Protein AF-A0AAV4JGJ9-F1 (afdb_monomer_lite)

Radius of gyration: 32.5 Å; chains: 1; bounding box: 75×39×85 Å

Secondary structure (DSSP, 8-state):
---------HHHHHHHHHHTSPPP---HHHHHHHHHHHHHHHHHHHHHHHHHS--HHHHHHHHHHHHHHHHS--S-------HHHHHHHHHHHHHHHHHH-SS--HHHHHHHHHHHHHHHHHHHHHHHHHHHHHHHHHHHHT--HHHHHHHHHTS-----B-TTSPBP---

Structure (mmCIF, N/CA/C/O backbone):
data_AF-A0AAV4JGJ9-F1
#
_entry.id   AF-A0AAV4JGJ9-F1
#
loop_
_atom_site.group_PDB
_atom_site.id
_atom_site.type_symbol
_atom_site.label_atom_id
_atom_site.label_alt_id
_atom_site.label_comp_id
_atom_site.label_asym_id
_atom_site.label_entity_id
_atom_site.label_seq_id
_atom_site.pdbx_PDB_ins_code
_atom_site.Cartn_x
_atom_site.Cartn_y
_atom_site.Cartn_z
_atom_site.occupancy
_atom_site.B_iso_or_equiv
_atom_site.auth_seq_id
_atom_site.auth_comp_id
_atom_site.auth_asym_id
_atom_site.auth_atom_id
_atom_site.pdbx_PDB_model_num
ATOM 1 N N . MET A 1 1 ? -49.031 22.175 -11.579 1.00 48.69 1 MET A N 1
ATOM 2 C CA . MET A 1 1 ? -49.002 21.897 -10.124 1.00 48.69 1 MET A CA 1
ATOM 3 C C . MET A 1 1 ? -47.625 22.291 -9.589 1.00 48.69 1 MET A C 1
ATOM 5 O O . MET A 1 1 ? -46.666 21.569 -9.826 1.00 48.69 1 MET A O 1
ATOM 9 N N . VAL A 1 2 ? -47.484 23.475 -8.984 1.00 47.94 2 VAL A N 1
ATOM 10 C CA . VAL A 1 2 ? -46.179 23.990 -8.521 1.00 47.94 2 VAL A CA 1
ATOM 11 C C . VAL A 1 2 ? -45.958 23.535 -7.079 1.00 47.94 2 VAL A C 1
ATOM 13 O O . VAL A 1 2 ? -46.751 23.863 -6.201 1.00 47.94 2 VAL A O 1
ATOM 16 N N . ARG A 1 3 ? -44.911 22.740 -6.832 1.00 60.06 3 ARG A N 1
ATOM 17 C CA . ARG A 1 3 ? -44.530 22.314 -5.477 1.00 60.06 3 ARG A CA 1
ATOM 18 C C . ARG A 1 3 ? -43.659 23.399 -4.847 1.00 60.06 3 ARG A C 1
ATOM 20 O O . ARG A 1 3 ? -42.536 23.608 -5.293 1.00 60.06 3 ARG A O 1
ATOM 27 N N . SER A 1 4 ? -44.162 24.073 -3.817 1.00 63.59 4 SER A N 1
ATOM 28 C CA . SER A 1 4 ? -43.355 24.977 -2.997 1.00 63.59 4 SER A CA 1
ATOM 29 C C . SER A 1 4 ? -42.555 24.180 -1.962 1.00 63.59 4 SER A C 1
ATOM 31 O O . SER A 1 4 ? -43.072 23.282 -1.295 1.00 63.59 4 SER A O 1
ATOM 33 N N . THR A 1 5 ? -41.266 24.490 -1.826 1.00 70.00 5 THR A N 1
ATOM 34 C CA . THR A 1 5 ? -40.404 23.908 -0.791 1.00 70.00 5 THR A CA 1
ATOM 35 C C . THR A 1 5 ? -40.350 24.839 0.413 1.00 70.00 5 THR A C 1
ATOM 37 O O . THR A 1 5 ? -39.816 25.944 0.332 1.00 70.00 5 THR A O 1
ATOM 40 N N . VAL A 1 6 ? -40.887 24.389 1.546 1.00 73.50 6 VAL A N 1
ATOM 41 C CA . VAL A 1 6 ? -40.827 25.128 2.813 1.00 73.50 6 VAL A CA 1
ATOM 42 C C . VAL A 1 6 ? -39.463 24.905 3.471 1.00 73.50 6 VAL A C 1
ATOM 44 O O . VAL A 1 6 ? -39.157 23.807 3.939 1.00 73.50 6 VAL A O 1
ATOM 47 N N . CYS A 1 7 ? -38.647 25.955 3.562 1.00 73.31 7 CYS A N 1
ATOM 48 C CA . CYS A 1 7 ? -37.401 25.925 4.327 1.00 73.31 7 CYS A CA 1
ATOM 49 C C . CYS A 1 7 ? -37.679 26.189 5.813 1.00 73.31 7 CYS A C 1
ATOM 51 O O . CYS A 1 7 ? -37.837 27.327 6.249 1.00 73.31 7 CYS A O 1
ATOM 53 N N . ILE A 1 8 ? -37.721 25.125 6.618 1.00 78.19 8 ILE A N 1
ATOM 54 C CA . ILE A 1 8 ? -37.883 25.241 8.072 1.00 78.19 8 ILE A CA 1
ATOM 55 C C . ILE A 1 8 ? -36.515 25.437 8.733 1.00 78.19 8 ILE A C 1
ATOM 57 O O . ILE A 1 8 ? -35.632 24.580 8.643 1.00 78.19 8 ILE A O 1
ATOM 61 N N . ASN A 1 9 ? -36.358 26.525 9.492 1.00 82.25 9 ASN A N 1
ATOM 62 C CA . ASN A 1 9 ? -35.160 26.764 10.293 1.00 82.25 9 ASN A CA 1
ATOM 63 C C . ASN A 1 9 ? -35.115 25.824 11.516 1.00 82.25 9 ASN A C 1
ATOM 65 O O . ASN A 1 9 ? -35.689 26.088 12.581 1.00 82.25 9 ASN A O 1
ATOM 69 N N . LYS A 1 10 ? -34.402 24.703 11.357 1.00 83.88 10 LYS A N 1
ATOM 70 C CA . LYS A 1 10 ? -34.279 23.635 12.364 1.00 83.88 10 LYS A CA 1
ATOM 71 C C . LYS A 1 10 ? -33.709 24.132 13.703 1.00 83.88 10 LYS A C 1
ATOM 73 O O . LYS A 1 10 ? -34.122 23.637 14.753 1.00 83.88 10 LYS A O 1
ATOM 78 N N . LYS A 1 11 ? -32.808 25.126 13.692 1.00 83.12 11 LYS A N 1
ATOM 79 C CA . LYS A 1 11 ? -32.186 25.691 14.907 1.00 83.12 11 LYS A CA 1
ATOM 80 C C . LYS A 1 11 ? -33.222 26.408 15.776 1.00 83.12 11 LYS A C 1
ATOM 82 O O . LYS A 1 11 ? -33.319 26.145 16.975 1.00 83.12 11 LYS A O 1
ATOM 87 N N . LEU A 1 12 ? -34.057 27.236 15.151 1.00 81.75 12 LEU A N 1
ATOM 88 C CA . LEU A 1 12 ? -35.151 27.961 15.806 1.00 81.75 12 LEU A CA 1
ATOM 89 C C . LEU A 1 12 ? -36.202 27.009 16.390 1.00 81.75 12 LEU A C 1
ATOM 91 O O . LEU A 1 12 ? -36.637 27.182 17.529 1.00 81.75 12 LEU A O 1
ATOM 95 N N . MET A 1 13 ? -36.551 25.949 15.656 1.00 79.06 13 MET A N 1
ATOM 96 C CA . MET A 1 13 ? -37.473 24.916 16.142 1.00 79.06 13 MET A CA 1
ATOM 97 C C . MET A 1 13 ? -36.929 24.174 17.369 1.00 79.06 13 MET A C 1
ATOM 99 O O . MET A 1 13 ? -37.680 23.885 18.302 1.00 79.06 13 MET A O 1
ATOM 103 N N . ARG A 1 14 ? -35.621 23.902 17.410 1.00 78.81 14 ARG A N 1
ATOM 104 C CA . ARG A 1 14 ? -34.973 23.227 18.544 1.00 78.81 14 ARG A CA 1
ATOM 105 C C . ARG A 1 14 ? -34.959 24.106 19.799 1.00 78.81 14 ARG A C 1
ATOM 107 O O . ARG A 1 14 ? -35.308 23.621 20.870 1.00 78.81 14 ARG A O 1
ATOM 114 N N . LEU A 1 15 ? -34.658 25.399 19.663 1.00 79.56 15 LEU A N 1
ATOM 115 C CA . LEU A 1 15 ? -34.701 26.357 20.777 1.00 79.56 15 LEU A CA 1
ATOM 116 C C . LEU A 1 15 ? -36.121 26.545 21.326 1.00 79.56 15 LEU A C 1
ATOM 118 O O . LEU A 1 15 ? -36.315 26.519 22.541 1.00 79.56 15 LEU A O 1
ATOM 122 N N . LYS A 1 16 ? -37.129 26.651 20.446 1.00 78.56 16 LYS A N 1
ATOM 123 C CA . LYS A 1 16 ? -38.543 26.698 20.860 1.00 78.56 16 LYS A CA 1
ATOM 124 C C . LYS A 1 16 ? -38.956 25.429 21.614 1.00 78.56 16 LYS A C 1
ATOM 126 O O . LYS A 1 16 ? -39.701 25.523 22.583 1.00 78.56 16 LYS A O 1
ATOM 131 N N . ARG A 1 17 ? -38.456 24.251 21.217 1.00 74.62 17 ARG A N 1
ATOM 132 C CA . ARG A 1 17 ? -38.703 22.990 21.943 1.00 74.62 17 ARG A CA 1
ATOM 133 C C . ARG A 1 17 ? -38.044 22.962 23.320 1.00 74.62 17 ARG A C 1
ATOM 135 O O . ARG A 1 17 ? -38.671 22.474 24.248 1.00 74.62 17 ARG A O 1
ATOM 142 N N . ILE A 1 18 ? -36.823 23.476 23.461 1.00 73.00 18 ILE A N 1
ATOM 143 C CA . ILE A 1 18 ? -36.119 23.518 24.753 1.00 73.00 18 ILE A CA 1
ATOM 144 C C . ILE A 1 18 ? -36.843 24.460 25.723 1.00 73.00 18 ILE A C 1
ATOM 146 O O . ILE A 1 18 ? -37.130 24.053 26.841 1.00 73.00 18 ILE A O 1
ATOM 150 N N . LYS A 1 19 ? -37.232 25.663 25.275 1.00 67.94 19 LYS A N 1
ATOM 151 C CA . LYS A 1 19 ? -37.962 26.636 26.112 1.00 67.94 19 LYS A CA 1
ATOM 152 C C . LYS A 1 19 ? -39.364 26.171 26.529 1.00 67.94 19 LYS A C 1
ATOM 154 O O . LYS A 1 19 ? -39.846 26.579 27.574 1.00 67.94 19 LYS A O 1
ATOM 159 N N . LYS A 1 20 ? -40.026 25.337 25.717 1.00 67.81 20 LYS A N 1
ATOM 160 C CA . LYS A 1 20 ? -41.353 24.768 26.027 1.00 67.81 20 LYS A CA 1
ATOM 161 C C . LYS A 1 20 ? -41.304 23.546 26.950 1.00 67.81 20 LYS A C 1
ATOM 163 O O . LYS A 1 20 ? -42.356 23.089 27.391 1.00 67.81 20 LYS A O 1
ATOM 168 N N . ARG A 1 21 ? -40.127 22.970 27.211 1.00 67.19 21 ARG A N 1
ATOM 169 C CA . ARG A 1 21 ? -40.008 21.854 28.155 1.00 67.19 21 ARG A CA 1
ATOM 170 C C . ARG A 1 21 ? -40.044 22.408 29.574 1.00 67.19 21 ARG A C 1
ATOM 172 O O . ARG A 1 21 ? -39.357 23.378 29.876 1.00 67.19 21 ARG A O 1
ATOM 179 N N . LYS A 1 22 ? -40.844 21.777 30.438 1.00 69.25 22 LYS A N 1
ATOM 180 C CA . LYS A 1 22 ? -40.798 22.023 31.885 1.00 69.25 22 LYS A CA 1
ATOM 181 C C . LYS A 1 22 ? -39.357 21.796 32.373 1.00 69.25 22 LYS A C 1
ATOM 183 O O . LYS A 1 22 ? -38.691 20.916 31.813 1.00 69.25 22 LYS A O 1
ATOM 188 N N . PRO A 1 23 ? -38.871 22.559 33.370 1.00 70.56 23 PRO A N 1
ATOM 189 C CA . PRO A 1 23 ? -37.553 22.312 33.940 1.00 70.56 23 PRO A CA 1
ATOM 190 C C . PRO A 1 23 ? -37.466 20.842 34.354 1.00 70.56 23 PRO A C 1
ATOM 192 O O . PRO A 1 23 ? -38.400 20.297 34.950 1.00 70.56 23 PRO A O 1
ATOM 195 N N . LEU A 1 24 ? -36.374 20.187 33.957 1.00 68.88 24 LEU A N 1
ATOM 196 C CA . LEU A 1 24 ? -36.095 18.814 34.359 1.00 68.88 24 LEU A CA 1
ATOM 197 C C . LEU A 1 24 ? -36.073 18.791 35.888 1.00 68.88 24 LEU A C 1
ATOM 199 O O . LEU A 1 24 ? -35.295 19.516 36.503 1.00 68.88 24 LEU A O 1
ATOM 203 N N . LYS A 1 25 ? -36.952 17.992 36.498 1.00 73.06 25 LYS A N 1
ATOM 204 C CA . LYS A 1 25 ? -36.875 17.710 37.930 1.00 73.06 25 LYS A CA 1
ATOM 205 C C . LYS A 1 25 ? -35.656 16.818 38.130 1.00 73.06 25 LYS A C 1
ATOM 207 O O . LYS A 1 25 ? -35.716 15.624 37.855 1.00 73.06 25 LYS A O 1
ATOM 212 N N . ILE A 1 26 ? -34.541 17.433 38.501 1.00 71.69 26 ILE A N 1
ATOM 213 C CA . ILE A 1 26 ? -33.310 16.724 38.832 1.00 71.69 26 ILE A CA 1
ATOM 214 C C . ILE A 1 26 ? -33.433 16.292 40.291 1.00 71.69 26 ILE A C 1
ATOM 216 O O . ILE A 1 26 ? -33.700 17.117 41.162 1.00 71.69 26 ILE A O 1
ATOM 220 N N . ASP A 1 27 ? -33.268 14.999 40.548 1.00 84.19 27 ASP A N 1
ATOM 221 C CA . ASP A 1 27 ? -33.184 14.472 41.906 1.00 84.19 27 ASP A CA 1
ATOM 222 C C . ASP A 1 27 ? -31.801 14.809 42.484 1.00 84.19 27 ASP A C 1
ATOM 224 O O . ASP A 1 27 ? -30.777 14.302 42.014 1.00 84.19 27 ASP A O 1
ATOM 228 N N . ALA A 1 28 ? -31.767 15.687 43.490 1.00 84.50 28 ALA A N 1
ATOM 229 C CA . ALA A 1 28 ? -30.533 16.148 44.123 1.00 84.50 28 ALA A CA 1
ATOM 230 C C . ALA A 1 28 ? -29.707 14.983 44.693 1.00 84.50 28 ALA A C 1
ATOM 232 O O . ALA A 1 28 ? -28.485 14.975 44.565 1.00 84.50 28 ALA A O 1
ATOM 233 N N . ARG A 1 29 ? -30.369 13.940 45.213 1.00 86.38 29 ARG A N 1
ATOM 234 C CA . ARG A 1 29 ? -29.689 12.767 45.785 1.00 86.38 29 ARG A CA 1
ATOM 235 C C . ARG A 1 29 ? -28.984 11.936 44.719 1.00 86.38 29 ARG A C 1
ATOM 237 O O . ARG A 1 29 ? -27.928 11.361 44.968 1.00 86.38 29 ARG A O 1
ATOM 244 N N . GLN A 1 30 ? -29.569 11.838 43.526 1.00 85.81 30 GLN A N 1
ATOM 245 C CA . GLN A 1 30 ? -28.918 11.165 42.400 1.00 85.81 30 GLN A CA 1
ATOM 246 C C . GLN A 1 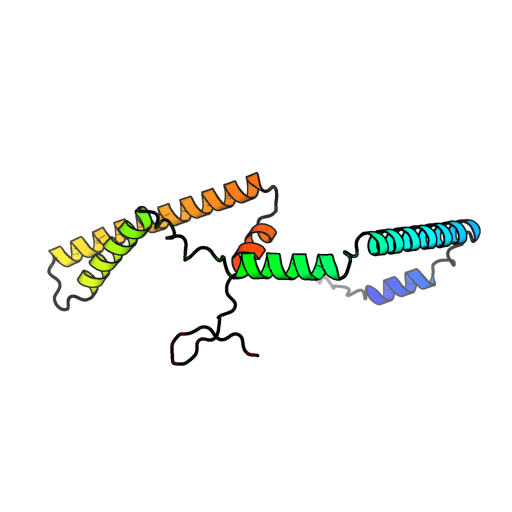30 ? -27.739 11.986 41.886 1.00 85.81 30 GLN A C 1
ATOM 248 O O . GLN A 1 30 ? -26.696 11.416 41.575 1.00 85.81 30 GLN A O 1
ATOM 253 N N . LEU A 1 31 ? -27.879 13.313 41.848 1.00 86.25 31 LEU A N 1
ATOM 254 C CA . LEU A 1 31 ? -26.800 14.206 41.443 1.00 86.25 31 LEU A CA 1
ATOM 255 C C . LEU A 1 31 ? -25.594 14.096 42.388 1.00 86.25 31 LEU A C 1
ATOM 257 O O . LEU A 1 31 ? -24.479 13.932 41.906 1.00 86.25 31 LEU A O 1
ATOM 261 N N . GLU A 1 32 ? -25.817 14.083 43.704 1.00 90.44 32 GLU A N 1
ATOM 262 C CA . GLU A 1 32 ? -24.768 13.884 44.720 1.00 90.44 32 GLU A CA 1
ATOM 263 C C . GLU A 1 32 ? -24.057 12.529 44.588 1.00 90.44 32 GLU A C 1
ATOM 265 O O . GLU A 1 32 ? -22.835 12.436 44.696 1.00 90.44 32 GLU A O 1
ATOM 270 N N . LYS A 1 33 ? -24.798 11.456 44.286 1.00 90.88 33 LYS A N 1
ATOM 271 C CA . LYS A 1 33 ? -24.189 10.143 44.012 1.00 90.88 33 LYS A CA 1
ATOM 272 C C . LYS A 1 33 ? -23.308 10.182 42.763 1.00 90.88 33 LYS A C 1
ATOM 274 O O . LYS A 1 33 ? -22.219 9.605 42.750 1.00 90.88 33 LYS A O 1
ATOM 279 N N . VAL A 1 34 ? -23.758 10.860 41.708 1.00 88.94 34 VAL A N 1
ATOM 280 C CA . VAL A 1 34 ? -22.991 10.995 40.462 1.00 88.94 34 VAL A CA 1
ATOM 281 C C . VAL A 1 34 ? -21.736 11.848 40.674 1.00 88.94 34 VAL A C 1
ATOM 283 O O . VAL A 1 34 ? -20.669 11.479 40.190 1.00 88.94 34 VAL A O 1
ATOM 286 N N . THR A 1 35 ? -21.809 12.941 41.436 1.00 89.00 35 THR A N 1
ATOM 287 C CA . THR A 1 35 ? -20.626 13.761 41.740 1.00 89.00 35 THR A CA 1
ATOM 288 C C . THR A 1 35 ? -19.621 13.006 42.609 1.00 89.00 35 THR A C 1
ATOM 290 O O . THR A 1 35 ? -18.430 13.022 42.302 1.00 89.00 35 THR A O 1
ATOM 293 N N . HIS A 1 36 ? -20.083 12.274 43.626 1.00 92.69 36 HIS A N 1
ATOM 294 C CA . HIS A 1 36 ? -19.216 11.464 44.483 1.00 92.69 36 HIS A CA 1
ATOM 295 C C . HIS A 1 36 ? -18.520 10.342 43.699 1.00 92.69 36 HIS A C 1
ATOM 297 O O . HIS A 1 36 ? -17.303 10.177 43.769 1.00 92.69 36 HIS A O 1
ATOM 303 N N . THR A 1 37 ? -19.269 9.582 42.893 1.00 90.88 37 THR A N 1
ATOM 304 C CA . THR A 1 37 ? -18.685 8.526 42.043 1.00 90.88 37 THR A CA 1
ATOM 305 C C . THR A 1 37 ? -17.680 9.090 41.039 1.00 90.88 37 THR A C 1
ATOM 307 O O . THR A 1 37 ? -16.640 8.477 40.800 1.00 90.88 37 THR A O 1
ATOM 310 N N . PHE A 1 38 ? -17.939 10.277 40.489 1.00 93.06 38 PHE A N 1
ATOM 311 C CA . PHE A 1 38 ? -16.998 10.971 39.617 1.00 93.06 38 PHE A CA 1
ATOM 312 C C . PHE A 1 38 ? -15.698 11.355 40.342 1.00 93.06 38 PHE A C 1
ATOM 314 O O . PHE A 1 38 ? -14.616 11.093 39.817 1.00 93.06 38 PHE A O 1
ATOM 321 N N . GLN A 1 39 ? -15.786 11.907 41.556 1.00 92.50 39 GLN A N 1
ATOM 322 C CA . GLN A 1 39 ? -14.617 12.261 42.372 1.00 92.50 39 GLN A CA 1
ATOM 323 C C . GLN A 1 39 ? -13.765 11.037 42.728 1.00 92.50 39 GLN A C 1
ATOM 325 O O . GLN A 1 39 ? -12.552 11.060 42.526 1.00 92.50 39 GLN A O 1
ATOM 330 N N . VAL A 1 40 ? -14.397 9.940 43.158 1.00 92.56 40 VAL A N 1
ATOM 331 C CA . VAL A 1 40 ? -13.702 8.677 43.460 1.00 92.56 40 VAL A CA 1
ATOM 332 C C . VAL A 1 40 ? -13.004 8.121 42.216 1.00 92.56 40 VAL A C 1
ATOM 334 O O . VAL A 1 40 ? -11.857 7.685 42.280 1.00 92.56 40 VAL A O 1
ATOM 337 N N . ASN A 1 41 ? -13.668 8.156 41.058 1.00 89.50 41 ASN A N 1
ATOM 338 C CA . ASN A 1 41 ? -13.075 7.687 39.806 1.00 89.50 41 ASN A CA 1
ATOM 339 C C . ASN A 1 41 ? -11.894 8.556 39.355 1.00 89.50 41 ASN A C 1
ATOM 341 O O . ASN A 1 41 ? -10.931 8.027 38.802 1.00 89.50 41 ASN A O 1
ATOM 345 N N . LEU A 1 42 ? -11.950 9.870 39.582 1.00 89.31 42 LEU A N 1
ATOM 346 C CA . LEU A 1 42 ? -10.824 10.761 39.315 1.00 89.31 42 LEU A CA 1
ATOM 347 C C . LEU A 1 42 ? -9.638 10.459 40.231 1.00 89.31 42 LEU A C 1
ATOM 349 O O . LEU A 1 42 ? -8.529 10.306 39.728 1.00 89.31 42 LEU A O 1
ATOM 353 N N . GLN A 1 43 ? -9.863 10.317 41.540 1.00 88.44 43 GLN A N 1
ATOM 354 C CA . GLN A 1 43 ? -8.804 9.986 42.501 1.00 88.44 43 GLN A CA 1
ATOM 355 C C . GLN A 1 43 ? -8.100 8.678 42.136 1.00 88.44 43 GLN A C 1
ATOM 357 O O . GLN A 1 43 ? -6.882 8.672 41.991 1.00 88.44 43 GLN A O 1
ATOM 362 N N . LYS A 1 44 ? -8.859 7.614 41.845 1.00 84.25 44 LYS A N 1
ATOM 363 C CA . LYS A 1 44 ? -8.294 6.325 41.407 1.00 84.25 44 LYS A CA 1
ATOM 364 C C . LYS A 1 44 ? -7.445 6.439 40.141 1.00 84.25 44 LYS A C 1
ATOM 366 O O . LYS A 1 44 ? -6.437 5.755 40.013 1.00 84.25 44 LYS A O 1
ATOM 371 N N . ARG A 1 45 ? -7.837 7.300 39.194 1.00 81.44 45 ARG A N 1
ATOM 372 C CA . ARG A 1 45 ? -7.040 7.552 37.982 1.00 81.44 45 ARG A CA 1
ATOM 373 C C . ARG A 1 45 ? -5.738 8.274 38.312 1.00 81.44 45 ARG A C 1
ATOM 375 O O . ARG A 1 45 ? -4.700 7.880 37.800 1.00 81.44 45 ARG A O 1
ATOM 382 N N . PHE A 1 46 ? -5.776 9.295 39.165 1.00 82.12 46 PHE A N 1
ATOM 383 C CA . PHE A 1 46 ? -4.562 9.999 39.588 1.00 82.12 46 PHE A CA 1
ATOM 384 C C . PHE A 1 46 ? -3.622 9.114 40.412 1.00 82.12 46 PHE A C 1
ATOM 386 O O . PHE A 1 46 ? -2.411 9.212 40.247 1.00 82.12 46 PHE A O 1
ATOM 393 N N . GLU A 1 47 ? -4.153 8.219 41.243 1.00 79.56 47 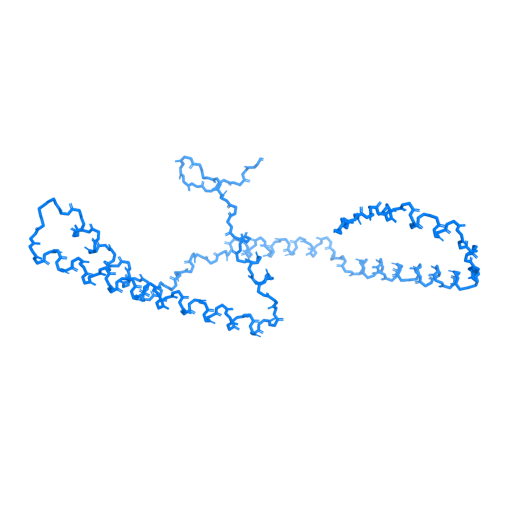GLU A N 1
ATOM 394 C CA . GLU A 1 47 ? -3.361 7.213 41.960 1.00 79.56 47 GLU A CA 1
ATOM 395 C C . GLU A 1 47 ? -2.707 6.212 41.005 1.00 79.56 47 GLU A C 1
ATOM 397 O O . GLU A 1 47 ? -1.519 5.927 41.147 1.00 79.56 47 GLU A O 1
ATOM 402 N N . ALA A 1 48 ? -3.437 5.735 39.991 1.00 75.81 48 ALA A N 1
ATOM 403 C CA . ALA A 1 48 ? -2.865 4.889 38.945 1.00 75.81 48 ALA A CA 1
ATOM 404 C C . ALA A 1 48 ? -1.718 5.606 38.217 1.00 75.81 48 ALA A C 1
ATOM 406 O O . ALA A 1 48 ? -0.626 5.056 38.119 1.00 75.81 48 ALA A O 1
ATOM 407 N N . PHE A 1 49 ? -1.909 6.870 37.824 1.00 70.69 49 PHE A N 1
ATOM 408 C CA . PHE A 1 49 ? -0.838 7.665 37.220 1.00 70.69 49 PHE A CA 1
ATOM 409 C C . PHE A 1 49 ? 0.345 7.881 38.166 1.00 70.69 49 PHE A C 1
ATOM 411 O O . PHE A 1 49 ? 1.485 7.866 37.720 1.00 70.69 49 PHE A O 1
ATOM 418 N N . ARG A 1 50 ? 0.111 8.048 39.472 1.00 69.19 50 ARG A N 1
ATOM 419 C CA . ARG A 1 50 ? 1.188 8.201 40.459 1.00 69.19 50 ARG A CA 1
ATOM 420 C C . ARG A 1 50 ? 2.039 6.936 40.596 1.00 69.19 50 ARG A C 1
ATOM 422 O O . ARG A 1 50 ? 3.242 7.053 40.796 1.00 69.19 50 ARG A O 1
ATOM 429 N N . ASN A 1 51 ? 1.424 5.763 40.469 1.00 65.38 51 ASN A N 1
ATOM 430 C CA . ASN A 1 51 ? 2.109 4.472 40.537 1.00 65.38 51 ASN A CA 1
ATOM 431 C C . ASN A 1 51 ? 2.743 4.062 39.195 1.00 65.38 51 ASN A C 1
ATOM 433 O O . ASN A 1 51 ? 3.693 3.286 39.184 1.00 65.38 51 ASN A O 1
ATOM 437 N N . GLU A 1 52 ? 2.228 4.574 38.075 1.00 62.81 52 GLU A N 1
ATOM 438 C CA . GLU A 1 52 ? 2.742 4.317 36.724 1.00 62.81 52 GLU A CA 1
ATOM 439 C C . GLU A 1 52 ? 3.858 5.276 36.291 1.00 62.81 52 GLU A C 1
ATOM 441 O O . GLU A 1 52 ? 4.513 4.999 35.288 1.00 62.81 52 GLU A O 1
ATOM 446 N N . ILE A 1 53 ? 4.105 6.382 37.010 1.00 62.00 53 ILE A N 1
ATOM 447 C CA . ILE A 1 53 ? 5.274 7.231 36.745 1.00 62.00 53 ILE A CA 1
ATOM 448 C C . ILE A 1 53 ? 6.524 6.434 37.139 1.00 62.00 53 ILE A C 1
ATOM 450 O O . ILE A 1 53 ? 6.742 6.191 38.330 1.00 62.00 53 ILE A O 1
ATOM 454 N N . PRO A 1 54 ? 7.366 6.024 36.174 1.00 60.12 54 PRO A N 1
ATOM 455 C CA . PRO A 1 54 ? 8.629 5.387 36.497 1.00 60.12 54 PRO A CA 1
ATOM 456 C C . PRO A 1 54 ? 9.475 6.394 37.287 1.00 60.12 54 PRO A C 1
ATOM 458 O O . PRO A 1 54 ? 9.444 7.589 36.983 1.00 60.12 54 PRO A O 1
ATOM 461 N N . SER A 1 55 ? 10.241 5.930 38.282 1.00 64.50 55 SER A N 1
ATOM 462 C CA . SER A 1 55 ? 11.275 6.759 38.924 1.00 64.50 55 SER A CA 1
ATOM 463 C C . SER A 1 55 ? 12.111 7.479 37.853 1.00 64.50 55 SER A C 1
ATOM 465 O O . SER A 1 55 ? 12.289 6.952 36.754 1.00 64.50 55 SER A O 1
ATOM 467 N N . ILE A 1 56 ? 12.642 8.668 38.150 1.00 62.44 56 ILE A N 1
ATOM 468 C CA . ILE A 1 56 ? 13.486 9.441 37.214 1.00 62.44 56 ILE A CA 1
ATOM 469 C C . ILE A 1 56 ? 14.644 8.577 36.672 1.00 62.44 56 ILE A C 1
ATOM 471 O O . ILE A 1 56 ? 15.016 8.691 35.506 1.00 62.44 56 ILE A O 1
ATOM 475 N N . GLU A 1 57 ? 15.143 7.646 37.485 1.00 59.78 57 GLU A N 1
ATOM 476 C CA . GLU A 1 57 ? 16.144 6.641 37.108 1.00 59.78 57 GLU A CA 1
ATOM 477 C C . GLU A 1 57 ? 15.631 5.680 36.018 1.00 59.78 57 GLU A C 1
ATOM 479 O O . GLU A 1 57 ? 16.295 5.481 35.004 1.00 59.78 57 GLU A O 1
ATOM 484 N N . ASN A 1 58 ? 14.392 5.192 36.140 1.00 67.31 58 ASN A N 1
ATOM 485 C CA . ASN A 1 58 ? 13.752 4.339 35.135 1.00 67.31 58 ASN A CA 1
ATOM 486 C C . ASN A 1 58 ? 13.472 5.096 33.827 1.00 67.31 58 ASN A C 1
ATOM 488 O O . ASN A 1 58 ? 13.502 4.498 32.755 1.00 67.31 58 ASN A O 1
ATOM 492 N N . LEU A 1 59 ? 13.188 6.402 33.888 1.00 68.44 59 LEU A N 1
ATOM 493 C CA . LEU A 1 59 ? 13.005 7.224 32.687 1.00 68.44 59 LEU A CA 1
ATOM 494 C C . LEU A 1 59 ? 14.316 7.381 31.916 1.00 68.44 59 LEU A C 1
ATOM 496 O O . LEU A 1 59 ? 14.307 7.251 30.694 1.00 68.44 59 LEU A O 1
ATOM 500 N N . ASN A 1 60 ? 15.434 7.595 32.612 1.00 71.50 60 ASN A N 1
ATOM 501 C CA . ASN A 1 60 ? 16.751 7.630 31.980 1.00 71.50 60 ASN A CA 1
ATOM 502 C C . ASN A 1 60 ? 17.092 6.284 31.332 1.00 71.50 60 ASN A C 1
ATOM 504 O O . ASN A 1 60 ? 17.546 6.275 30.193 1.00 71.50 60 ASN A O 1
ATOM 508 N N . ASP A 1 61 ? 16.786 5.162 31.985 1.00 75.06 61 ASP A N 1
ATOM 509 C CA . ASP A 1 61 ? 16.991 3.822 31.419 1.00 75.06 61 ASP A CA 1
ATOM 510 C C . ASP A 1 61 ? 16.092 3.530 30.210 1.00 75.06 61 ASP A C 1
ATOM 512 O O . ASP A 1 61 ? 16.508 2.882 29.249 1.00 75.06 61 ASP A O 1
ATOM 516 N N . ILE A 1 62 ? 14.852 4.021 30.218 1.00 74.44 62 ILE A N 1
ATOM 517 C CA . ILE A 1 62 ? 13.949 3.919 29.065 1.00 74.44 62 ILE A CA 1
ATOM 518 C C . ILE A 1 62 ? 14.468 4.782 27.913 1.00 74.44 62 ILE A C 1
ATOM 520 O O . ILE A 1 62 ? 14.443 4.341 26.763 1.00 74.44 62 ILE A O 1
ATOM 524 N N . ILE A 1 63 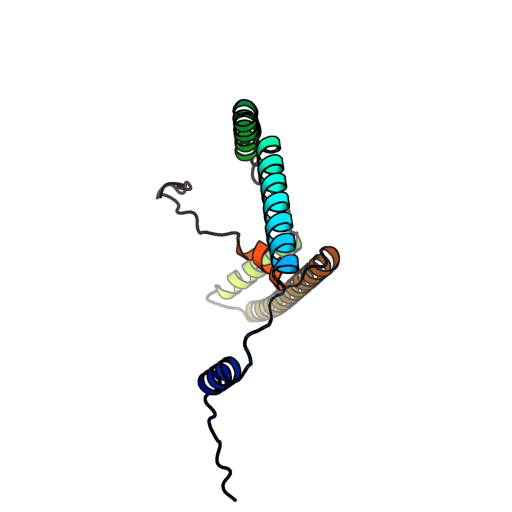? 14.949 5.993 28.197 1.00 77.75 63 ILE A N 1
ATOM 525 C CA . ILE A 1 63 ? 15.497 6.906 27.190 1.00 77.75 63 ILE A CA 1
ATOM 526 C C . ILE A 1 63 ? 16.790 6.340 26.602 1.00 77.75 63 ILE A C 1
ATOM 528 O O . ILE A 1 63 ? 16.943 6.363 25.384 1.00 77.75 63 ILE A O 1
ATOM 532 N N . THR A 1 64 ? 17.692 5.793 27.420 1.00 77.88 64 THR A N 1
ATOM 533 C CA . THR A 1 64 ? 18.941 5.184 26.943 1.00 77.88 64 THR A CA 1
ATOM 534 C C . THR A 1 64 ? 18.667 3.922 26.138 1.00 77.88 64 THR A C 1
ATOM 536 O O . THR A 1 64 ? 19.189 3.812 25.034 1.00 77.88 64 THR A O 1
ATOM 539 N N . LYS A 1 65 ? 17.777 3.027 26.591 1.00 75.62 65 LYS A N 1
ATOM 540 C CA . LYS A 1 65 ? 17.346 1.859 25.800 1.00 75.62 65 LYS A CA 1
ATOM 541 C C . LYS A 1 65 ? 16.692 2.264 24.482 1.00 75.62 65 LYS A C 1
ATOM 543 O O . LYS A 1 65 ? 17.056 1.737 23.439 1.00 75.62 65 LYS A O 1
ATOM 548 N N . SER A 1 66 ? 15.799 3.251 24.502 1.00 71.62 66 SER A N 1
ATOM 549 C CA . SER A 1 66 ? 15.151 3.757 23.283 1.00 71.62 66 SER A CA 1
ATOM 550 C C . SER A 1 66 ? 16.156 4.424 22.340 1.00 71.62 66 SER A C 1
ATOM 552 O O . SER A 1 66 ? 16.049 4.297 21.123 1.00 71.62 66 SER A O 1
ATOM 554 N N . ALA A 1 67 ? 17.148 5.138 22.878 1.00 71.50 67 ALA A N 1
ATOM 555 C CA . ALA A 1 67 ? 18.225 5.730 22.096 1.00 71.50 67 ALA A CA 1
ATOM 556 C C . ALA A 1 67 ? 19.123 4.646 21.484 1.00 71.50 67 ALA A C 1
ATOM 558 O O . ALA A 1 67 ? 19.442 4.745 20.301 1.00 71.50 67 ALA A O 1
ATOM 559 N N . MET A 1 68 ? 19.449 3.594 22.242 1.00 72.38 68 MET A N 1
ATOM 560 C CA . MET A 1 68 ? 20.200 2.436 21.755 1.00 72.38 68 MET A CA 1
ATOM 561 C C . MET A 1 68 ? 19.439 1.714 20.642 1.00 72.38 68 MET A C 1
ATOM 563 O O . MET A 1 68 ? 19.993 1.561 19.560 1.00 72.38 68 MET A O 1
ATOM 567 N N . GLU A 1 69 ? 18.150 1.415 20.818 1.00 68.44 69 GLU A N 1
ATOM 568 C CA . GLU A 1 69 ? 17.288 0.837 19.771 1.00 68.44 69 GLU A CA 1
ATOM 569 C C . GLU A 1 69 ? 17.191 1.728 18.515 1.00 68.44 69 GLU A C 1
ATOM 571 O O . GLU A 1 69 ? 17.091 1.244 17.386 1.00 68.44 69 GLU A O 1
ATOM 576 N N . LEU A 1 70 ? 17.238 3.055 18.678 1.00 63.72 70 LEU A N 1
ATOM 577 C CA . LEU A 1 70 ? 17.227 4.006 17.562 1.00 63.72 70 LEU A CA 1
ATOM 578 C C . LEU A 1 70 ? 18.578 4.128 16.844 1.00 63.72 70 LEU A C 1
ATOM 580 O O . LEU A 1 70 ? 18.593 4.494 15.659 1.00 63.72 70 LEU A O 1
ATOM 584 N N . THR A 1 71 ? 19.687 3.865 17.539 1.00 63.19 71 THR A N 1
ATOM 585 C CA . THR A 1 71 ? 21.040 3.800 16.964 1.00 63.19 71 THR A CA 1
ATOM 586 C C . THR A 1 71 ? 21.347 2.432 16.363 1.00 63.19 71 THR A C 1
ATOM 588 O O . THR A 1 71 ? 21.967 2.369 15.306 1.00 63.19 71 THR A O 1
ATOM 591 N N . GLU A 1 72 ? 20.799 1.362 16.936 1.00 55.62 72 GLU A N 1
ATOM 592 C CA . GLU A 1 72 ? 20.745 -0.001 16.398 1.00 55.62 72 GLU A CA 1
ATOM 593 C C . GLU A 1 72 ? 19.639 -0.134 15.344 1.00 55.62 72 GLU A C 1
ATOM 595 O O . GLU A 1 72 ? 18.966 -1.160 15.220 1.00 55.62 72 GLU A O 1
ATOM 600 N N . LYS A 1 73 ? 19.432 0.907 14.529 1.00 52.00 73 LYS A N 1
ATOM 601 C CA . LYS A 1 73 ? 18.671 0.713 13.298 1.00 52.00 73 LYS A CA 1
ATOM 602 C C . LYS A 1 73 ? 19.368 -0.407 12.537 1.00 52.00 73 LYS A C 1
ATOM 604 O O . LYS A 1 73 ? 20.560 -0.259 12.259 1.00 52.00 73 LYS A O 1
ATOM 609 N N . PRO A 1 74 ? 18.651 -1.478 12.157 1.00 44.50 74 PRO A N 1
ATOM 610 C CA . PRO A 1 74 ? 19.220 -2.452 11.255 1.00 44.50 74 PRO A CA 1
ATOM 611 C C . PRO A 1 74 ? 19.664 -1.663 10.027 1.00 44.50 74 PRO A C 1
ATOM 613 O O . PRO A 1 74 ? 18.861 -0.943 9.414 1.00 44.50 74 PRO A O 1
ATOM 616 N N . THR A 1 75 ? 20.966 -1.726 9.741 1.00 49.34 75 THR A N 1
ATOM 617 C CA . THR A 1 75 ? 21.520 -1.391 8.433 1.00 49.34 75 THR A CA 1
ATOM 618 C C . THR A 1 75 ? 20.548 -1.939 7.413 1.00 49.34 75 THR A C 1
ATOM 620 O O . THR A 1 75 ? 20.150 -3.095 7.530 1.00 49.34 75 THR A O 1
ATOM 623 N N . GLU A 1 76 ? 20.069 -1.046 6.544 1.00 52.59 76 GLU A N 1
ATOM 624 C CA . GLU A 1 76 ? 19.007 -1.265 5.567 1.00 52.59 76 GLU A CA 1
ATOM 625 C C . GLU A 1 76 ? 18.869 -2.750 5.250 1.00 52.59 76 GLU A C 1
ATOM 627 O O . GLU A 1 76 ? 19.683 -3.284 4.502 1.00 52.59 76 GLU A O 1
ATOM 632 N N . THR A 1 77 ? 17.900 -3.431 5.880 1.00 45.12 77 THR A N 1
ATOM 633 C CA . THR A 1 77 ? 17.601 -4.811 5.510 1.00 45.12 77 THR A CA 1
ATOM 634 C C . THR A 1 77 ? 17.410 -4.766 4.012 1.00 45.12 77 THR A C 1
ATOM 636 O O . THR A 1 77 ? 16.571 -3.987 3.534 1.00 45.12 77 THR A O 1
ATOM 639 N N . GLU A 1 78 ? 18.277 -5.477 3.285 1.00 52.12 78 GLU A N 1
ATOM 640 C CA . GLU A 1 78 ? 18.174 -5.628 1.845 1.00 52.12 78 GLU A CA 1
ATOM 641 C C . GLU A 1 78 ? 16.722 -5.989 1.605 1.00 52.12 78 GLU A C 1
ATOM 643 O O . GLU A 1 78 ? 16.249 -7.046 2.015 1.00 52.12 78 GLU A O 1
ATOM 648 N N . LYS A 1 79 ? 15.943 -5.024 1.108 1.00 54.31 79 LYS A N 1
ATOM 649 C CA . LYS A 1 79 ? 14.528 -5.262 0.866 1.00 54.31 79 LYS A CA 1
ATOM 650 C C . LYS A 1 79 ? 14.544 -6.402 -0.115 1.00 54.31 79 LYS A C 1
ATOM 652 O O . LYS A 1 79 ? 15.015 -6.149 -1.218 1.00 54.31 79 LYS A O 1
ATOM 657 N N . ASP A 1 80 ? 14.073 -7.583 0.276 1.00 51.41 80 ASP A N 1
ATOM 658 C CA . ASP A 1 80 ? 13.932 -8.720 -0.623 1.00 51.41 80 ASP A CA 1
ATOM 659 C C . ASP A 1 80 ? 13.252 -8.213 -1.890 1.00 51.41 80 ASP A C 1
ATOM 661 O O . ASP A 1 80 ? 12.048 -7.917 -1.925 1.00 51.41 80 ASP A O 1
ATOM 665 N N . ILE A 1 81 ? 14.066 -7.953 -2.915 1.00 58.28 81 ILE A N 1
ATOM 666 C CA . ILE A 1 81 ? 13.582 -7.358 -4.145 1.00 58.28 81 ILE A CA 1
ATOM 667 C C . ILE A 1 81 ? 12.920 -8.525 -4.838 1.00 58.28 81 ILE A C 1
ATOM 669 O O . ILE A 1 81 ? 13.589 -9.326 -5.490 1.00 58.28 81 ILE A O 1
ATOM 673 N N . ASN A 1 82 ? 11.610 -8.607 -4.631 1.00 75.31 82 ASN A N 1
ATOM 674 C CA . ASN A 1 82 ? 10.737 -9.625 -5.177 1.00 75.31 82 ASN A CA 1
ATOM 675 C C . ASN A 1 82 ? 11.115 -9.848 -6.649 1.00 75.31 82 ASN A C 1
ATOM 677 O O . ASN A 1 82 ? 11.080 -8.903 -7.441 1.00 75.31 82 ASN A O 1
ATOM 681 N N . GLU A 1 83 ? 11.559 -11.053 -6.999 1.00 80.44 83 GLU A N 1
ATOM 682 C CA . GLU A 1 83 ? 12.225 -11.341 -8.281 1.00 80.44 83 GLU A CA 1
ATOM 683 C C . GLU A 1 83 ? 11.367 -10.921 -9.485 1.00 80.44 83 GLU A C 1
ATOM 685 O O . GLU A 1 83 ? 11.864 -10.445 -10.506 1.00 80.44 83 GLU A O 1
ATOM 690 N N . GLU A 1 84 ? 10.045 -10.978 -9.329 1.00 78.56 84 GLU A N 1
ATOM 691 C CA . GLU A 1 84 ? 9.084 -10.508 -10.324 1.00 78.56 84 GLU A CA 1
ATOM 692 C C . GLU A 1 84 ? 9.179 -9.012 -10.631 1.00 78.56 84 GLU A C 1
ATOM 694 O O . GLU A 1 84 ? 8.932 -8.597 -11.767 1.00 78.56 84 GLU A O 1
ATOM 699 N N . ASP A 1 85 ? 9.519 -8.194 -9.637 1.00 82.44 85 ASP A N 1
ATOM 700 C CA . ASP A 1 85 ? 9.702 -6.759 -9.817 1.00 82.44 85 ASP A CA 1
ATOM 701 C C . ASP A 1 85 ? 10.974 -6.474 -10.623 1.00 82.44 85 ASP A C 1
ATOM 703 O O . ASP A 1 85 ? 10.930 -5.604 -11.496 1.00 82.44 85 ASP A O 1
ATOM 707 N N . LYS A 1 86 ? 12.044 -7.262 -10.425 1.00 88.19 86 LYS A N 1
ATOM 708 C CA . LYS A 1 86 ? 13.266 -7.189 -11.248 1.00 88.19 86 LYS A CA 1
ATOM 709 C C . LYS A 1 86 ? 12.961 -7.531 -12.706 1.00 88.19 86 LYS A C 1
ATOM 711 O O . LYS A 1 86 ? 13.317 -6.769 -13.601 1.00 88.19 86 LYS A O 1
ATOM 716 N N . ILE A 1 87 ? 12.206 -8.607 -12.939 1.00 89.56 87 ILE A N 1
ATOM 717 C CA . ILE A 1 87 ? 11.801 -9.039 -14.288 1.00 89.56 87 ILE A CA 1
ATOM 718 C C . ILE A 1 87 ? 10.964 -7.956 -14.991 1.00 89.56 87 ILE A C 1
ATOM 720 O O . ILE A 1 87 ? 11.149 -7.682 -16.177 1.00 89.56 87 ILE A O 1
ATOM 724 N N . ILE A 1 88 ? 10.025 -7.315 -14.285 1.00 89.81 88 ILE A N 1
ATOM 725 C CA . ILE A 1 88 ? 9.229 -6.216 -14.861 1.00 89.81 88 ILE A CA 1
ATOM 726 C C . ILE A 1 88 ? 10.124 -5.028 -15.220 1.00 89.81 88 ILE A C 1
ATOM 728 O O . ILE A 1 88 ? 9.927 -4.412 -16.269 1.00 89.81 88 ILE A O 1
ATOM 732 N N . GLU A 1 89 ? 11.080 -4.695 -14.357 1.00 90.12 89 GLU A N 1
ATOM 733 C CA . GLU A 1 89 ? 11.995 -3.581 -14.576 1.00 90.12 89 GLU A CA 1
ATOM 734 C C . GLU A 1 89 ? 12.902 -3.817 -15.788 1.00 90.12 89 GLU A C 1
ATOM 736 O O . GLU A 1 89 ? 13.048 -2.929 -16.630 1.00 90.12 89 GLU A O 1
ATOM 741 N N . GLU A 1 90 ? 13.435 -5.026 -15.932 1.00 92.94 90 GLU A N 1
ATOM 742 C CA . GLU A 1 90 ? 14.261 -5.429 -17.068 1.00 92.94 90 GLU A CA 1
ATOM 743 C C . GLU A 1 90 ? 13.488 -5.357 -18.395 1.00 92.94 90 GLU A C 1
ATOM 745 O O . GLU A 1 90 ? 13.930 -4.713 -19.351 1.00 92.94 90 GLU A O 1
ATOM 750 N N . LEU A 1 91 ? 12.262 -5.892 -18.433 1.00 91.31 91 LEU A N 1
ATOM 751 C CA . LEU A 1 91 ? 11.381 -5.781 -19.603 1.00 91.31 91 LEU A CA 1
ATOM 752 C C . LEU A 1 91 ? 11.043 -4.320 -19.944 1.00 91.31 91 LEU A C 1
ATOM 754 O O . LEU A 1 91 ? 10.873 -3.960 -21.112 1.00 91.31 91 LEU A O 1
ATOM 758 N N . GLU A 1 92 ? 10.942 -3.450 -18.938 1.00 90.56 92 GLU A N 1
ATOM 759 C CA . GLU A 1 92 ? 10.736 -2.020 -19.148 1.00 90.56 92 GLU A CA 1
ATOM 760 C C . GLU A 1 92 ? 11.968 -1.300 -19.688 1.00 90.56 92 GLU A C 1
ATOM 762 O O . GLU A 1 92 ? 11.792 -0.375 -20.489 1.00 90.56 92 GLU A O 1
ATOM 767 N N . ARG A 1 93 ? 13.178 -1.699 -19.279 1.00 93.69 93 ARG A N 1
ATOM 768 C CA . ARG A 1 93 ? 14.436 -1.183 -19.839 1.00 93.69 93 ARG A CA 1
ATOM 769 C C . ARG A 1 93 ? 14.527 -1.531 -21.320 1.00 93.69 93 ARG A C 1
ATOM 771 O O . ARG A 1 93 ? 14.541 -0.611 -22.137 1.00 93.69 93 ARG A O 1
ATOM 778 N N . ARG A 1 94 ? 14.365 -2.811 -21.669 1.00 91.81 94 ARG A N 1
ATOM 779 C CA . ARG A 1 94 ? 14.363 -3.285 -23.064 1.00 91.81 94 ARG A CA 1
ATOM 780 C C . ARG A 1 94 ? 13.298 -2.590 -23.921 1.00 91.81 94 ARG A C 1
ATOM 782 O O . ARG A 1 94 ? 13.565 -2.113 -25.022 1.00 91.81 94 ARG A O 1
ATOM 789 N N . ARG A 1 95 ? 12.082 -2.403 -23.387 1.00 92.62 95 ARG A N 1
ATOM 790 C CA . ARG A 1 95 ? 11.021 -1.636 -24.073 1.00 92.62 95 ARG A CA 1
ATOM 791 C C . ARG A 1 95 ? 11.398 -0.160 -24.278 1.00 92.62 95 ARG A C 1
ATOM 793 O O . ARG A 1 95 ? 11.020 0.437 -25.287 1.00 92.62 95 ARG A O 1
ATOM 800 N N . LYS A 1 96 ? 12.064 0.473 -23.305 1.00 91.31 96 LYS A N 1
ATOM 801 C CA . LYS A 1 96 ? 12.514 1.874 -23.408 1.00 91.31 96 LYS A CA 1
ATOM 802 C C . LYS A 1 96 ? 13.648 2.016 -24.421 1.00 91.31 96 LYS A C 1
ATOM 804 O O . LYS A 1 96 ? 13.631 2.989 -25.164 1.00 91.31 96 LYS A O 1
ATOM 809 N N . GLU A 1 97 ? 14.569 1.064 -24.481 1.00 91.38 97 GLU A N 1
ATOM 810 C CA . GLU A 1 97 ? 15.645 1.017 -25.477 1.00 91.38 97 GLU A CA 1
ATOM 811 C C . GLU A 1 97 ? 15.074 0.954 -26.897 1.00 91.38 97 GLU A C 1
ATOM 813 O O . GLU A 1 97 ? 15.362 1.835 -27.704 1.00 91.38 97 GLU A O 1
ATOM 818 N N . LEU A 1 98 ? 14.140 0.032 -27.169 1.00 89.75 98 LEU A N 1
ATOM 819 C CA . LEU A 1 98 ? 13.441 -0.028 -28.463 1.00 89.75 98 LEU A CA 1
ATOM 820 C C . LEU A 1 98 ? 12.646 1.245 -28.777 1.00 89.75 98 LEU A C 1
ATOM 822 O O . LEU A 1 98 ? 12.508 1.633 -29.936 1.00 89.75 98 LEU A O 1
ATOM 826 N N . ARG A 1 99 ? 12.109 1.927 -27.756 1.00 87.75 99 ARG A N 1
ATOM 827 C CA . ARG A 1 99 ? 11.417 3.207 -27.958 1.00 87.75 99 ARG A CA 1
ATOM 828 C C . ARG A 1 99 ? 12.380 4.300 -28.419 1.00 87.75 99 ARG A C 1
ATOM 830 O O . ARG A 1 99 ? 11.955 5.108 -29.244 1.00 87.75 99 ARG A O 1
ATOM 837 N N . LYS A 1 100 ? 13.595 4.318 -27.858 1.00 89.94 100 LYS A N 1
ATOM 838 C CA . LYS A 1 100 ? 14.643 5.325 -28.080 1.00 89.94 100 LYS A CA 1
ATOM 839 C C . LYS A 1 100 ? 15.382 5.164 -29.408 1.00 89.94 100 LYS A C 1
ATOM 841 O O . LYS A 1 100 ? 15.954 6.143 -29.859 1.00 89.94 100 LYS A O 1
ATOM 846 N N . LYS A 1 101 ? 15.365 3.978 -30.030 1.00 89.25 101 LYS A N 1
ATOM 847 C CA . LYS A 1 101 ? 15.939 3.783 -31.371 1.00 89.25 101 LYS A CA 1
ATOM 848 C C . LYS A 1 101 ? 15.316 4.773 -32.367 1.00 89.25 101 LYS A C 1
ATOM 850 O O . LYS A 1 101 ? 14.090 4.817 -32.496 1.00 89.25 101 LYS A O 1
ATOM 855 N N . GLU A 1 102 ? 16.160 5.540 -33.053 1.00 74.56 102 GLU A N 1
ATOM 856 C CA . GLU A 1 102 ? 15.754 6.563 -34.029 1.00 74.56 102 GLU A CA 1
ATOM 857 C C . GLU A 1 102 ? 15.217 5.930 -35.320 1.00 74.56 102 GLU A C 1
ATOM 859 O O . GLU A 1 102 ? 14.156 6.317 -35.809 1.00 74.56 102 GLU A O 1
ATOM 864 N N . ILE A 1 103 ? 15.875 4.872 -35.806 1.00 79.00 103 ILE A N 1
ATOM 865 C CA . ILE A 1 103 ? 15.424 4.059 -36.940 1.00 79.00 103 ILE A CA 1
ATOM 866 C C . ILE A 1 103 ? 14.923 2.715 -36.406 1.00 79.00 103 ILE A C 1
ATOM 868 O O . ILE A 1 103 ? 15.657 1.982 -35.745 1.00 79.00 103 ILE A O 1
ATOM 872 N N . LYS A 1 104 ? 13.653 2.389 -36.673 1.00 85.88 104 LYS A N 1
ATOM 873 C CA . LYS A 1 104 ? 13.005 1.150 -36.207 1.00 85.88 104 LYS A CA 1
ATOM 874 C C . LYS A 1 104 ? 12.730 0.224 -37.374 1.00 85.88 104 LYS A C 1
ATOM 876 O O . LYS A 1 104 ? 11.902 0.561 -38.230 1.00 85.88 104 LYS A O 1
ATOM 881 N N . THR A 1 105 ? 13.348 -0.954 -37.353 1.00 91.00 105 THR A N 1
ATOM 882 C CA . THR A 1 105 ? 13.018 -2.035 -38.287 1.00 91.00 105 THR A CA 1
ATOM 883 C C . THR A 1 105 ? 11.590 -2.539 -38.043 1.00 91.00 105 THR A C 1
ATOM 885 O O . THR A 1 105 ? 11.000 -2.300 -36.985 1.00 91.00 105 THR A O 1
ATOM 888 N N . ALA A 1 106 ? 10.994 -3.234 -39.017 1.00 90.44 106 ALA A N 1
ATOM 889 C CA . ALA A 1 106 ? 9.678 -3.855 -38.832 1.00 90.44 106 ALA A CA 1
ATOM 890 C C . ALA A 1 106 ? 9.680 -4.840 -37.646 1.00 90.44 106 ALA A C 1
ATOM 892 O O . ALA A 1 106 ? 8.729 -4.870 -36.866 1.00 90.44 106 ALA A O 1
ATOM 893 N N . ILE A 1 107 ? 10.793 -5.556 -37.462 1.00 91.00 107 ILE A N 1
ATOM 894 C CA . ILE A 1 107 ? 11.020 -6.489 -36.354 1.00 91.00 107 ILE A CA 1
ATOM 895 C C . ILE A 1 107 ? 11.011 -5.744 -35.012 1.00 91.00 107 ILE A C 1
ATOM 897 O O . ILE A 1 107 ? 10.253 -6.118 -34.121 1.00 91.00 107 ILE A O 1
ATOM 901 N N . ASP A 1 108 ? 11.740 -4.626 -34.892 1.00 89.31 108 ASP A N 1
ATOM 902 C CA . ASP A 1 108 ? 11.760 -3.814 -33.662 1.00 89.31 108 ASP A CA 1
ATOM 903 C C . ASP A 1 108 ? 10.359 -3.307 -33.273 1.00 89.31 108 ASP A C 1
ATOM 905 O O . ASP A 1 108 ? 10.027 -3.180 -32.091 1.00 89.31 108 ASP A O 1
ATOM 909 N N . ARG A 1 109 ? 9.518 -2.983 -34.267 1.00 88.81 109 ARG A N 1
ATOM 910 C CA . ARG A 1 109 ? 8.138 -2.529 -34.027 1.00 88.81 109 ARG A CA 1
ATOM 911 C C . ARG A 1 109 ? 7.273 -3.659 -33.474 1.00 88.81 109 ARG A C 1
ATOM 913 O O . ARG A 1 109 ? 6.516 -3.419 -32.531 1.00 88.81 109 ARG A O 1
ATOM 920 N N . VAL A 1 110 ? 7.389 -4.863 -34.035 1.00 92.62 110 VAL A N 1
ATOM 921 C CA . VAL A 1 110 ? 6.678 -6.058 -33.553 1.00 92.62 110 VAL A CA 1
ATOM 922 C C . VAL A 1 110 ? 7.138 -6.410 -32.138 1.00 92.62 110 VAL A C 1
ATOM 924 O O . VAL A 1 110 ? 6.303 -6.497 -31.236 1.00 92.62 110 VAL A O 1
ATOM 927 N N . GLU A 1 111 ? 8.451 -6.473 -31.905 1.00 92.44 111 GLU A N 1
ATOM 928 C CA . GLU A 1 111 ? 9.036 -6.763 -30.591 1.00 92.44 111 GLU A CA 1
ATOM 929 C C . GLU A 1 111 ? 8.581 -5.740 -29.537 1.00 92.44 111 GLU A C 1
ATOM 931 O O . GLU A 1 111 ? 8.173 -6.097 -28.429 1.00 92.44 111 GLU A O 1
ATOM 936 N N . TYR A 1 112 ? 8.544 -4.449 -29.885 1.00 93.19 112 TYR A N 1
ATOM 937 C CA . TYR A 1 112 ? 8.027 -3.411 -28.994 1.00 93.19 112 TYR A CA 1
ATOM 938 C C . TYR A 1 112 ? 6.553 -3.633 -28.616 1.00 93.19 112 TYR A C 1
ATOM 940 O O . TYR A 1 112 ? 6.177 -3.465 -27.448 1.00 93.19 112 TYR A O 1
ATOM 948 N N . ILE A 1 113 ? 5.701 -3.992 -29.583 1.00 92.62 113 ILE A N 1
ATOM 949 C CA . ILE A 1 113 ? 4.272 -4.249 -29.348 1.00 92.62 113 ILE A CA 1
ATOM 950 C C . ILE A 1 113 ? 4.095 -5.443 -28.404 1.00 92.62 113 ILE A C 1
ATOM 952 O O . ILE A 1 113 ? 3.295 -5.370 -27.462 1.00 92.62 113 ILE A O 1
ATOM 956 N N . GLU A 1 114 ? 4.852 -6.515 -28.619 1.00 95.19 114 GLU A N 1
ATOM 957 C CA . GLU A 1 114 ? 4.832 -7.716 -27.785 1.00 95.19 114 GLU A CA 1
ATOM 958 C C . GLU A 1 114 ? 5.323 -7.431 -26.365 1.00 95.19 114 GLU A C 1
ATOM 960 O O . GLU A 1 114 ? 4.599 -7.701 -25.399 1.00 95.19 114 GLU A O 1
ATOM 965 N N . LEU A 1 115 ? 6.472 -6.765 -26.216 1.00 94.81 115 LEU A N 1
ATOM 966 C CA . LEU A 1 115 ? 6.987 -6.335 -24.914 1.00 94.81 115 LEU A CA 1
ATOM 967 C C . LEU A 1 115 ? 5.984 -5.441 -24.181 1.00 94.81 115 LEU A C 1
ATOM 969 O O . LEU A 1 115 ? 5.772 -5.588 -22.977 1.00 94.81 115 LEU A O 1
ATOM 973 N N . ASN A 1 116 ? 5.291 -4.541 -24.884 1.00 94.12 116 ASN A N 1
ATOM 974 C CA . ASN A 1 116 ? 4.279 -3.690 -24.265 1.00 94.12 116 ASN A CA 1
ATOM 975 C C . ASN A 1 116 ? 3.070 -4.496 -23.752 1.00 94.12 116 ASN A C 1
ATOM 977 O O . ASN A 1 116 ? 2.554 -4.206 -22.665 1.00 94.12 116 ASN A O 1
ATOM 981 N N . LYS A 1 117 ? 2.630 -5.524 -24.492 1.00 96.62 117 LYS A N 1
ATOM 982 C CA . LYS A 1 117 ? 1.581 -6.457 -24.043 1.00 96.62 117 LYS A CA 1
ATOM 983 C C . LYS A 1 117 ? 2.035 -7.232 -22.802 1.00 96.62 117 LYS A C 1
ATOM 985 O O . LYS A 1 117 ? 1.293 -7.276 -21.815 1.00 96.62 117 LYS A O 1
ATOM 990 N N . ILE A 1 118 ? 3.254 -7.773 -22.814 1.00 95.44 118 ILE A N 1
ATOM 991 C CA . ILE A 1 118 ? 3.829 -8.551 -21.705 1.00 95.44 118 ILE A CA 1
ATOM 992 C C . ILE A 1 118 ? 3.960 -7.685 -20.445 1.00 95.44 118 ILE A C 1
ATOM 994 O O . ILE A 1 118 ? 3.436 -8.054 -19.391 1.00 95.44 118 ILE A O 1
ATOM 998 N N . VAL A 1 119 ? 4.562 -6.496 -20.556 1.00 93.75 119 VAL A N 1
ATOM 999 C CA . VAL A 1 119 ? 4.724 -5.552 -19.436 1.00 93.75 119 VAL A CA 1
ATOM 1000 C C . VAL A 1 119 ? 3.365 -5.163 -18.851 1.00 93.75 119 VAL A C 1
ATOM 1002 O O . VAL A 1 119 ? 3.182 -5.196 -17.632 1.00 93.75 119 VAL A O 1
ATOM 1005 N N . LYS A 1 120 ? 2.365 -4.848 -19.690 1.00 95.19 120 LYS A N 1
ATOM 1006 C CA . LYS A 1 120 ? 1.002 -4.551 -19.210 1.00 95.19 120 LYS A CA 1
ATOM 1007 C C . LYS A 1 120 ? 0.386 -5.742 -18.471 1.00 95.19 120 LYS A C 1
ATOM 1009 O O . LYS A 1 120 ? -0.227 -5.540 -17.420 1.00 95.19 120 LYS A O 1
ATOM 1014 N N . LYS A 1 121 ? 0.544 -6.968 -18.983 1.00 95.94 121 LYS A N 1
ATOM 1015 C CA . LYS A 1 121 ? 0.021 -8.192 -18.352 1.00 95.94 121 LYS A CA 1
ATOM 1016 C C . LYS A 1 121 ? 0.672 -8.434 -16.986 1.00 95.94 121 LYS A C 1
ATOM 1018 O O . LYS A 1 121 ? -0.048 -8.615 -16.004 1.00 95.94 121 LYS A O 1
ATOM 1023 N N . LYS A 1 122 ? 2.003 -8.346 -16.897 1.00 93.25 122 LYS A N 1
ATOM 1024 C CA . LYS A 1 122 ? 2.761 -8.513 -15.644 1.00 93.25 122 LYS A CA 1
ATOM 1025 C C . LYS A 1 122 ? 2.431 -7.422 -14.617 1.00 93.25 122 LYS A C 1
ATOM 1027 O O . LYS A 1 122 ? 2.139 -7.746 -13.470 1.00 93.25 122 LYS A O 1
ATOM 1032 N N . ARG A 1 123 ? 2.329 -6.148 -15.029 1.00 89.44 123 ARG A N 1
ATOM 1033 C CA . ARG A 1 123 ? 1.886 -5.047 -14.147 1.00 89.44 123 ARG A CA 1
ATOM 1034 C C . ARG A 1 123 ? 0.492 -5.296 -13.569 1.00 89.44 123 ARG A C 1
ATOM 1036 O O . ARG A 1 123 ? 0.299 -5.147 -12.367 1.00 89.44 123 ARG A O 1
ATOM 1043 N N . ARG A 1 124 ? -0.473 -5.717 -14.397 1.00 91.88 124 ARG A N 1
ATOM 1044 C CA . ARG A 1 124 ? -1.835 -6.048 -13.933 1.00 91.88 124 ARG A CA 1
ATOM 1045 C C . ARG A 1 124 ? -1.827 -7.197 -12.925 1.00 91.88 124 ARG A C 1
ATOM 1047 O O . ARG A 1 124 ? -2.509 -7.100 -11.907 1.00 91.88 124 ARG A O 1
ATOM 1054 N N . ALA A 1 125 ? -1.059 -8.256 -13.185 1.00 91.12 125 ALA A N 1
ATOM 1055 C CA . ALA A 1 125 ? -0.914 -9.381 -12.262 1.00 91.12 125 ALA A CA 1
ATOM 1056 C C . ALA A 1 125 ? -0.321 -8.934 -10.914 1.00 91.12 125 ALA A C 1
ATOM 1058 O O . ALA A 1 125 ? -0.907 -9.221 -9.871 1.00 91.12 125 ALA A O 1
ATOM 1059 N N . ARG A 1 126 ? 0.750 -8.129 -10.937 1.00 88.88 126 ARG A N 1
ATOM 1060 C CA . ARG A 1 126 ? 1.361 -7.526 -9.742 1.00 88.88 126 ARG A CA 1
ATOM 1061 C C . ARG A 1 126 ? 0.356 -6.701 -8.938 1.00 88.88 126 ARG A C 1
ATOM 1063 O O . ARG A 1 126 ? 0.248 -6.862 -7.727 1.00 88.88 126 ARG A O 1
ATOM 1070 N N . THR A 1 127 ? -0.418 -5.832 -9.594 1.00 88.94 127 THR A N 1
ATOM 1071 C CA . THR A 1 127 ? -1.444 -5.027 -8.911 1.00 88.94 127 THR A CA 1
ATOM 1072 C C . THR A 1 127 ? -2.524 -5.904 -8.279 1.00 88.94 127 THR A C 1
ATOM 1074 O O . THR A 1 127 ? -2.954 -5.620 -7.165 1.00 88.94 127 THR A O 1
ATOM 1077 N N . ARG A 1 128 ? -2.957 -6.975 -8.959 1.00 91.38 128 ARG A N 1
ATOM 1078 C CA . ARG A 1 128 ? -3.934 -7.929 -8.410 1.00 91.38 128 ARG A CA 1
ATOM 1079 C C . ARG A 1 128 ? -3.393 -8.644 -7.174 1.00 91.38 128 ARG A C 1
ATOM 1081 O O . ARG A 1 128 ? -4.108 -8.700 -6.181 1.00 91.38 128 ARG A O 1
ATOM 1088 N N . ARG A 1 129 ? -2.142 -9.114 -7.204 1.00 88.75 129 ARG A N 1
ATOM 1089 C CA . ARG A 1 129 ? -1.487 -9.742 -6.042 1.00 88.75 129 ARG A CA 1
ATOM 1090 C C . ARG A 1 129 ? -1.410 -8.791 -4.854 1.00 88.75 129 ARG A C 1
ATOM 1092 O O . ARG A 1 129 ? -1.969 -9.103 -3.813 1.00 88.75 129 ARG A O 1
ATOM 1099 N N . LYS A 1 130 ? -0.900 -7.572 -5.059 1.00 86.94 130 LYS A N 1
ATOM 1100 C CA . LYS A 1 130 ? -0.842 -6.537 -4.009 1.00 86.94 130 LYS A CA 1
ATOM 1101 C C . LYS A 1 130 ? -2.209 -6.198 -3.415 1.00 86.94 130 LYS A C 1
ATOM 1103 O O . LYS A 1 130 ? -2.311 -5.903 -2.230 1.00 86.94 130 LYS A O 1
ATOM 1108 N N . ARG A 1 131 ? -3.268 -6.197 -4.234 1.00 87.31 131 ARG A N 1
ATOM 1109 C CA . ARG A 1 131 ? -4.643 -5.996 -3.750 1.00 87.31 131 ARG A CA 1
ATOM 1110 C C . ARG A 1 131 ? -5.141 -7.195 -2.947 1.00 87.31 131 ARG A C 1
ATOM 1112 O O . ARG A 1 131 ? -5.778 -6.985 -1.926 1.00 87.31 131 ARG A O 1
ATOM 1119 N N . LYS A 1 132 ? -4.843 -8.422 -3.382 1.00 91.56 132 LYS A N 1
ATOM 1120 C CA . LYS A 1 132 ? -5.188 -9.648 -2.651 1.00 91.56 132 LYS A CA 1
ATOM 1121 C C . LYS A 1 132 ? -4.489 -9.690 -1.290 1.00 91.56 132 LYS A C 1
ATOM 1123 O O . LYS A 1 132 ? -5.164 -9.878 -0.290 1.00 91.56 132 LYS A O 1
ATOM 1128 N N . GLU A 1 133 ? -3.183 -9.437 -1.255 1.00 87.44 133 GLU A N 1
ATOM 1129 C CA . GLU A 1 133 ? -2.396 -9.310 -0.018 1.00 87.44 133 GLU A CA 1
ATOM 1130 C C . GLU A 1 133 ? -2.969 -8.232 0.902 1.00 87.44 133 GLU A C 1
ATOM 1132 O O . GLU A 1 133 ? -3.162 -8.460 2.087 1.00 87.44 133 GLU A O 1
ATOM 1137 N N . PHE A 1 134 ? -3.320 -7.065 0.354 1.00 84.81 134 PHE A N 1
ATOM 1138 C CA . PHE A 1 134 ? -3.940 -6.000 1.138 1.00 84.81 134 PHE A CA 1
ATOM 1139 C C . PHE A 1 134 ? -5.265 -6.435 1.780 1.00 84.81 134 PHE A C 1
ATOM 1141 O O . PHE A 1 134 ? -5.496 -6.144 2.948 1.00 84.81 134 PHE A O 1
ATOM 1148 N N . VAL A 1 135 ? -6.120 -7.147 1.041 1.00 87.00 135 VAL A N 1
ATOM 1149 C CA . VAL A 1 135 ? -7.386 -7.673 1.574 1.00 87.00 135 VAL A CA 1
ATOM 1150 C C . VAL A 1 135 ? -7.144 -8.751 2.631 1.00 87.00 135 VAL A C 1
ATOM 1152 O O . VAL A 1 135 ? -7.812 -8.730 3.659 1.00 87.00 135 VAL A O 1
ATOM 1155 N N . LEU A 1 136 ? -6.185 -9.657 2.421 1.00 87.69 136 LEU A N 1
ATOM 1156 C CA . LEU A 1 136 ? -5.819 -10.667 3.421 1.00 87.69 136 LEU A CA 1
ATOM 1157 C C . LEU A 1 136 ? -5.347 -10.008 4.721 1.00 87.69 136 LEU A C 1
ATOM 1159 O O . LEU A 1 136 ? -5.876 -10.323 5.780 1.00 87.69 136 LEU A O 1
ATOM 1163 N N . ASN A 1 137 ? -4.481 -8.998 4.628 1.00 85.06 137 ASN A N 1
ATOM 1164 C CA . ASN A 1 137 ? -4.018 -8.251 5.797 1.00 85.06 137 ASN A CA 1
ATOM 1165 C C . ASN A 1 137 ? -5.168 -7.548 6.539 1.00 85.06 137 ASN A C 1
ATOM 1167 O O . ASN A 1 137 ? -5.164 -7.488 7.764 1.00 85.06 137 ASN A O 1
ATOM 1171 N N . ILE A 1 138 ? -6.157 -7.009 5.816 1.00 85.56 138 ILE A N 1
ATOM 1172 C CA . ILE A 1 138 ? -7.365 -6.421 6.421 1.00 85.56 138 ILE A CA 1
ATOM 1173 C C . ILE A 1 138 ? -8.140 -7.480 7.211 1.00 85.56 138 ILE A C 1
ATOM 1175 O O . ILE A 1 138 ? -8.544 -7.222 8.345 1.00 85.56 138 ILE A O 1
ATOM 1179 N N . LEU A 1 139 ? -8.346 -8.658 6.615 1.00 85.19 139 LEU A N 1
ATOM 1180 C CA . LEU A 1 139 ? -9.078 -9.759 7.242 1.00 85.19 139 LEU A CA 1
ATOM 1181 C C . LEU A 1 139 ? -8.355 -10.281 8.489 1.00 85.19 139 LEU A C 1
ATOM 1183 O O . LEU A 1 139 ? -8.994 -10.457 9.525 1.00 85.19 139 LEU A O 1
ATOM 1187 N N . GLU A 1 140 ? -7.035 -10.459 8.416 1.00 88.38 140 GLU A N 1
ATOM 1188 C CA . GLU A 1 140 ? -6.198 -10.884 9.546 1.00 88.38 140 GLU A CA 1
ATOM 1189 C C . GLU A 1 140 ? -6.231 -9.871 10.693 1.00 88.38 140 GLU A C 1
ATOM 1191 O O . GLU A 1 140 ? -6.387 -10.241 11.855 1.00 88.38 140 GLU A O 1
ATOM 1196 N N . GLN A 1 141 ? -6.144 -8.578 10.376 1.00 83.25 141 GLN A N 1
ATOM 1197 C CA . GLN A 1 141 ? -6.123 -7.517 11.383 1.00 83.25 141 GLN A CA 1
ATOM 1198 C C . GLN A 1 141 ? -7.514 -7.165 11.926 1.00 83.25 141 GLN A C 1
ATOM 1200 O O . GLN A 1 141 ? -7.597 -6.418 12.899 1.00 83.25 141 GLN A O 1
ATOM 1205 N N . ARG A 1 142 ? -8.599 -7.665 11.309 1.00 79.62 142 ARG A N 1
ATOM 1206 C CA . ARG A 1 142 ? -10.007 -7.337 11.624 1.00 79.62 142 ARG A CA 1
ATOM 1207 C C . ARG A 1 142 ? -10.298 -5.828 11.688 1.00 79.62 142 ARG A C 1
ATOM 1209 O O . ARG A 1 142 ? -11.234 -5.39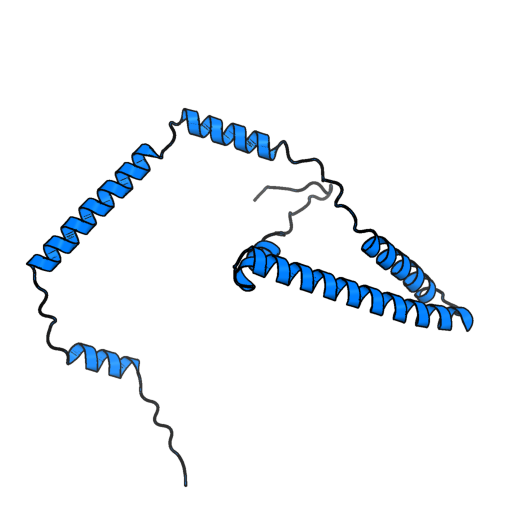9 12.360 1.00 79.62 142 ARG A O 1
ATOM 1216 N N . LYS A 1 143 ? -9.495 -5.017 10.998 1.00 76.00 143 LYS A N 1
ATOM 1217 C CA . LYS A 1 143 ? -9.619 -3.553 10.947 1.00 76.00 143 LYS A CA 1
ATOM 1218 C C . LYS A 1 143 ? -10.234 -3.124 9.628 1.00 76.00 143 LYS A C 1
ATOM 1220 O O . LYS A 1 143 ? -10.041 -3.777 8.609 1.00 76.00 143 LYS A O 1
ATOM 1225 N N . GLY A 1 144 ? -10.947 -2.000 9.628 1.00 73.88 144 GLY A N 1
ATOM 1226 C CA . GLY A 1 144 ? -11.481 -1.422 8.396 1.00 73.88 144 GLY A CA 1
ATOM 1227 C C . GLY A 1 144 ? -10.366 -0.994 7.420 1.00 73.88 144 GLY A C 1
ATOM 1228 O O . GLY A 1 144 ? -9.248 -0.687 7.848 1.00 73.88 144 GLY A O 1
ATOM 1229 N N . PRO A 1 145 ? -10.650 -0.918 6.105 1.00 70.81 145 PRO A N 1
ATOM 1230 C CA . PRO A 1 145 ? -9.669 -0.534 5.082 1.00 70.81 145 PRO A CA 1
ATOM 1231 C C . PRO A 1 145 ? -9.076 0.874 5.282 1.00 70.81 145 PRO A C 1
ATOM 1233 O O . PRO A 1 145 ? -7.954 1.140 4.850 1.00 70.81 145 PRO A O 1
ATOM 1236 N N . GLU A 1 146 ? -9.799 1.781 5.945 1.00 66.94 146 GLU A N 1
ATOM 1237 C CA . GLU A 1 146 ? -9.327 3.143 6.226 1.00 66.94 146 GLU A CA 1
ATOM 1238 C C . GLU A 1 146 ? -8.248 3.191 7.319 1.00 66.94 146 GLU A C 1
ATOM 1240 O O . GLU A 1 146 ? -7.294 3.967 7.220 1.00 66.94 146 GLU A O 1
ATOM 1245 N N . GLU A 1 147 ? -8.346 2.339 8.343 1.00 63.06 147 GLU A N 1
ATOM 1246 C CA . GLU A 1 147 ? -7.366 2.288 9.437 1.00 63.06 147 GLU A CA 1
ATOM 1247 C C . GLU A 1 147 ? -6.039 1.675 8.977 1.00 63.06 147 GLU A C 1
ATOM 1249 O O . GLU A 1 147 ? -4.963 2.161 9.327 1.00 63.06 147 GLU A O 1
ATOM 1254 N N . THR A 1 148 ? -6.102 0.659 8.112 1.00 60.66 148 THR A N 1
ATOM 1255 C CA . THR A 1 148 ? -4.918 0.041 7.495 1.00 60.66 148 THR A CA 1
ATOM 1256 C C . THR A 1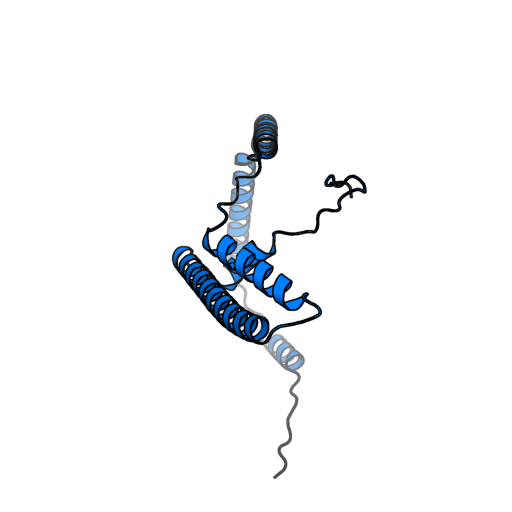 148 ? -4.218 0.976 6.501 1.00 60.66 148 THR A C 1
ATOM 1258 O O . THR A 1 148 ? -2.990 0.947 6.391 1.00 60.66 148 THR A O 1
ATOM 1261 N N . GLN A 1 149 ? -4.954 1.849 5.798 1.00 61.88 149 GLN A N 1
ATOM 1262 C CA . GLN A 1 149 ? -4.362 2.842 4.889 1.00 61.88 149 GLN A CA 1
ATOM 1263 C C . GLN A 1 149 ? -3.686 4.016 5.610 1.00 61.88 149 GLN A C 1
ATOM 1265 O O . GLN A 1 149 ? -2.634 4.470 5.147 1.00 61.88 149 GLN A O 1
ATOM 1270 N N . LYS A 1 150 ? -4.227 4.487 6.745 1.00 57.91 150 LYS A N 1
ATOM 1271 C CA . LYS A 1 150 ? -3.613 5.572 7.538 1.00 57.91 150 LYS A CA 1
ATOM 1272 C C . LYS A 1 150 ? -2.172 5.239 7.944 1.00 57.91 150 LYS A C 1
ATOM 1274 O O . LYS A 1 150 ? -1.284 6.066 7.749 1.00 57.91 150 LYS A O 1
ATOM 1279 N N . ASN A 1 151 ? -1.912 4.000 8.361 1.00 56.66 151 ASN A N 1
ATOM 1280 C CA . ASN A 1 151 ? -0.568 3.544 8.738 1.00 56.66 151 ASN A CA 1
ATOM 1281 C C . ASN A 1 151 ? 0.410 3.478 7.549 1.00 56.66 151 ASN A C 1
ATOM 1283 O O . ASN A 1 151 ? 1.618 3.634 7.720 1.00 56.66 151 ASN A O 1
ATOM 1287 N N . ARG A 1 152 ? -0.093 3.271 6.323 1.00 55.59 152 ARG A N 1
ATOM 1288 C CA . ARG A 1 152 ? 0.734 3.194 5.107 1.00 55.59 152 ARG A CA 1
ATOM 1289 C C . ARG A 1 152 ? 1.145 4.577 4.592 1.00 55.59 152 ARG A C 1
ATOM 1291 O O . ARG A 1 152 ? 2.261 4.729 4.101 1.00 55.59 152 ARG A O 1
ATOM 1298 N N . ASN A 1 153 ? 0.268 5.573 4.733 1.00 54.12 153 ASN A N 1
ATOM 1299 C CA . ASN A 1 153 ? 0.494 6.943 4.257 1.00 54.12 153 ASN A CA 1
ATOM 1300 C C . ASN A 1 153 ? 1.252 7.831 5.259 1.00 54.12 153 ASN A C 1
ATOM 1302 O O . ASN A 1 153 ? 1.787 8.861 4.865 1.00 54.12 153 ASN A O 1
ATOM 1306 N N . GLN A 1 154 ? 1.365 7.428 6.529 1.00 55.28 154 GLN A N 1
ATOM 1307 C CA . GLN A 1 154 ? 2.163 8.154 7.529 1.00 55.28 154 GLN A CA 1
ATOM 1308 C C . GLN A 1 154 ? 3.684 8.085 7.288 1.00 55.28 154 GLN A C 1
ATOM 1310 O O . GLN A 1 154 ? 4.435 8.869 7.864 1.00 55.28 154 GLN A O 1
ATOM 1315 N N . LYS A 1 155 ? 4.173 7.211 6.397 1.00 55.12 155 LYS A N 1
ATOM 1316 C CA . LYS A 1 155 ? 5.589 7.185 6.001 1.00 55.12 155 LYS A CA 1
ATOM 1317 C C . LYS A 1 155 ? 5.808 7.944 4.695 1.00 55.12 155 LYS A C 1
ATOM 1319 O O . LYS A 1 155 ? 5.745 7.346 3.621 1.00 55.12 155 LYS A O 1
ATOM 1324 N N . LYS A 1 156 ? 6.113 9.240 4.830 1.00 51.19 156 LYS A N 1
ATOM 1325 C CA . LYS A 1 156 ? 7.146 10.020 4.106 1.00 51.19 156 LYS A CA 1
ATOM 1326 C C . LYS A 1 156 ? 6.849 11.517 4.256 1.00 51.19 156 LYS A C 1
ATOM 1328 O O . LYS A 1 156 ? 6.411 12.171 3.316 1.00 51.19 156 LYS A O 1
ATOM 1333 N N . ILE A 1 157 ? 7.140 12.079 5.428 1.00 51.78 157 ILE A N 1
ATOM 1334 C CA . ILE A 1 157 ? 7.562 13.483 5.446 1.00 51.78 157 ILE A CA 1
ATOM 1335 C C . ILE A 1 157 ? 8.887 13.493 4.679 1.00 51.78 157 ILE A C 1
ATOM 1337 O O . ILE A 1 157 ? 9.784 12.706 4.996 1.00 51.78 157 ILE A O 1
ATOM 1341 N N . ALA A 1 158 ? 8.965 14.272 3.601 1.00 51.97 158 ALA A N 1
ATOM 1342 C CA . ALA A 1 158 ? 10.199 14.434 2.849 1.00 51.97 158 ALA A CA 1
ATOM 1343 C C . ALA A 1 158 ? 11.264 14.969 3.814 1.00 51.97 158 ALA A C 1
ATOM 1345 O O . ALA A 1 158 ? 11.144 16.080 4.319 1.00 51.97 158 ALA A O 1
ATOM 1346 N N . GLN A 1 159 ? 12.258 14.142 4.131 1.00 59.09 159 GLN A N 1
ATOM 1347 C CA . GLN A 1 159 ? 13.416 14.587 4.896 1.00 59.09 159 GLN A CA 1
ATOM 1348 C C . GLN A 1 159 ? 14.182 15.554 3.996 1.00 59.09 159 GLN A C 1
ATOM 1350 O O . GLN A 1 159 ? 14.556 15.163 2.884 1.00 59.09 159 GLN A O 1
ATOM 1355 N N . MET A 1 160 ? 14.363 16.800 4.443 1.00 54.56 160 MET A N 1
ATOM 1356 C CA . MET A 1 160 ? 15.251 17.724 3.748 1.00 54.56 160 MET A CA 1
ATOM 1357 C C . MET A 1 160 ? 16.660 17.124 3.766 1.00 54.56 160 MET A C 1
ATOM 1359 O O . MET A 1 160 ? 17.092 16.506 4.743 1.00 54.56 160 MET A O 1
ATOM 1363 N N . LYS A 1 161 ? 17.309 17.175 2.607 1.00 64.6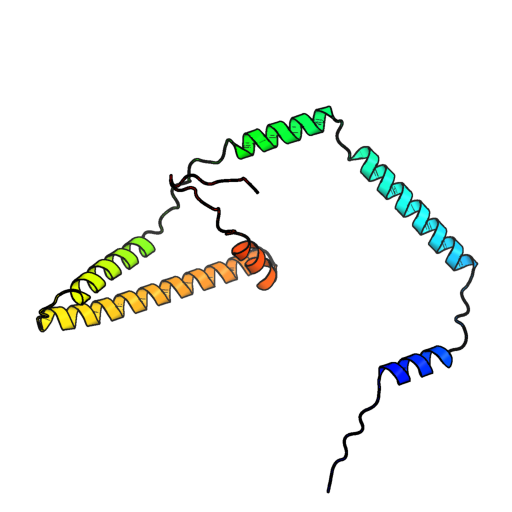2 161 LYS A N 1
ATOM 1364 C CA . LYS A 1 161 ? 18.691 16.747 2.441 1.00 64.62 161 LYS A CA 1
ATOM 1365 C C . LYS A 1 161 ? 19.508 17.992 2.179 1.00 64.62 161 LYS A C 1
ATOM 1367 O O . LYS A 1 161 ? 19.089 18.819 1.372 1.00 64.62 161 LYS A O 1
ATOM 1372 N N . ASP A 1 162 ? 20.670 18.072 2.800 1.00 65.88 162 ASP A N 1
ATOM 1373 C CA . ASP A 1 162 ? 21.636 19.113 2.477 1.00 65.88 162 ASP A CA 1
ATOM 1374 C C . ASP A 1 162 ? 22.217 18.904 1.081 1.00 65.88 162 ASP A C 1
ATOM 1376 O O . ASP A 1 162 ? 22.098 17.827 0.486 1.00 65.88 162 ASP A O 1
ATOM 1380 N N . ASN A 1 163 ? 22.946 19.909 0.597 1.00 69.00 163 ASN A N 1
ATOM 1381 C CA . ASN A 1 163 ? 23.684 19.872 -0.670 1.00 69.00 163 ASN A CA 1
ATOM 1382 C C . ASN A 1 163 ? 24.672 18.687 -0.770 1.00 69.00 163 ASN A C 1
ATOM 1384 O O . ASN A 1 163 ? 25.041 18.288 -1.869 1.00 69.00 163 ASN A O 1
ATOM 1388 N N . ASN A 1 164 ? 25.029 18.067 0.363 1.00 64.75 164 ASN A N 1
ATOM 1389 C CA . ASN A 1 164 ? 25.879 16.873 0.449 1.00 64.75 164 ASN A CA 1
ATOM 1390 C C . ASN A 1 164 ? 25.087 15.548 0.543 1.00 64.75 164 ASN A C 1
ATOM 1392 O O . ASN A 1 164 ? 25.657 14.495 0.824 1.00 64.75 164 ASN A O 1
ATOM 1396 N N . GLY A 1 165 ? 23.761 15.571 0.370 1.00 54.03 165 GLY A N 1
ATOM 1397 C CA . GLY A 1 165 ? 22.892 14.388 0.360 1.00 54.03 165 GLY A CA 1
ATOM 1398 C C . GLY A 1 165 ? 22.603 13.756 1.730 1.00 54.03 165 GLY A C 1
ATOM 1399 O O . GLY A 1 165 ? 21.825 12.796 1.797 1.00 54.03 165 GLY A O 1
ATOM 1400 N N . LYS A 1 166 ? 23.181 14.288 2.816 1.00 60.94 166 LYS A N 1
ATOM 1401 C CA . LYS A 1 166 ? 22.897 13.876 4.199 1.00 60.94 166 LYS A CA 1
ATOM 1402 C C . LYS A 1 166 ? 21.558 14.452 4.669 1.00 60.94 166 LYS A C 1
ATOM 1404 O O . LYS A 1 166 ? 21.175 15.553 4.288 1.00 60.94 166 LYS A O 1
ATOM 1409 N N . LYS A 1 167 ? 20.822 13.657 5.449 1.00 62.91 167 LYS A N 1
ATOM 1410 C CA . LYS A 1 167 ? 19.502 14.013 5.992 1.00 62.91 167 LYS A CA 1
ATOM 1411 C C . LYS A 1 167 ? 19.689 15.008 7.134 1.00 62.91 167 LYS A C 1
ATOM 1413 O O . LYS A 1 167 ? 20.392 14.666 8.082 1.00 62.91 167 LYS A O 1
ATOM 1418 N N . THR A 1 168 ? 19.040 16.165 7.066 1.00 57.78 168 THR A N 1
ATOM 1419 C CA . THR A 1 168 ? 19.029 17.137 8.162 1.00 57.78 168 THR A CA 1
ATOM 1420 C C . THR A 1 168 ? 17.805 16.987 9.043 1.00 57.78 168 THR A C 1
ATOM 1422 O O . THR A 1 168 ? 16.709 16.658 8.583 1.00 57.78 168 THR A O 1
ATOM 1425 N N . THR A 1 169 ? 18.023 17.174 10.341 1.00 49.84 169 THR A N 1
ATOM 1426 C CA . THR A 1 169 ? 16.996 17.117 11.388 1.00 49.84 169 THR A CA 1
ATOM 1427 C C . THR A 1 169 ? 16.644 18.487 11.951 1.00 49.84 169 THR A C 1
ATOM 1429 O O . THR A 1 169 ? 15.752 18.561 12.793 1.00 49.84 169 THR A O 1
ATOM 1432 N N . ASP A 1 170 ? 17.291 19.552 11.483 1.00 48.09 170 ASP A N 1
ATOM 1433 C CA . ASP A 1 170 ? 17.119 20.877 12.067 1.00 48.09 170 ASP A CA 1
ATOM 1434 C C . ASP A 1 170 ? 15.844 21.551 11.550 1.00 48.09 170 ASP A C 1
ATOM 1436 O O . ASP A 1 170 ? 15.586 21.640 10.344 1.00 48.09 170 ASP A O 1
ATOM 1440 N N . ARG A 1 171 ? 15.028 21.982 12.512 1.00 44.69 171 ARG A N 1
ATOM 1441 C CA . ARG A 1 171 ? 13.962 22.969 12.363 1.00 44.69 171 ARG A CA 1
ATOM 1442 C C . ARG A 1 171 ? 14.407 24.253 13.032 1.00 44.69 171 ARG A C 1
ATOM 1444 O O . ARG A 1 171 ? 14.964 24.136 14.144 1.00 44.69 171 ARG A O 1
#

Sequence (171 aa):
MVRSTVCINKKLMRLKRIKKRKPLKIDARQLEKVTHTFQVNLQKRFEAFRNEIPSIENLNDIITKSAMELTEKPTETEKDINEEDKIIEELERRRKELRKKEIKTAIDRVEYIELNKIVKKKRRARTRRKRKEFVLNILEQRKGPEETQKNRNQKKIAQMKDNNGKKTTDR

Organism: NCBI:txid1093978

pLDDT: mean 76.18, std 14.41, range [44.5, 96.62]

Foldseek 3Di:
DDDDDDDDPPVVVVVVVVVPDDPPPDDVVVVVVVVVVVVVVVVVVVVVVVVPPPDPVVVVVVVVVVVVVVVVPPPPPPPPCPVLNVVLVVLVVLLVVLVPDPDHDPVSVVSNVVSVVVSVVSVVVVVVVVVVVLVVVCVVVVDDSVVVVVVVVVPDPPFDAPPVRHGDDDD